Protein AF-A0A948V5V7-F1 (afdb_monomer)

Foldseek 3Di:
DAFQFPGDDDDDPVVQVVQPFPQWEAQDPDIDGGRHGPVCQVVFWDQDPVRGIYGDPVCRPPTHTHPDPPDPPDDDPPPPDDDDDDDDDD

S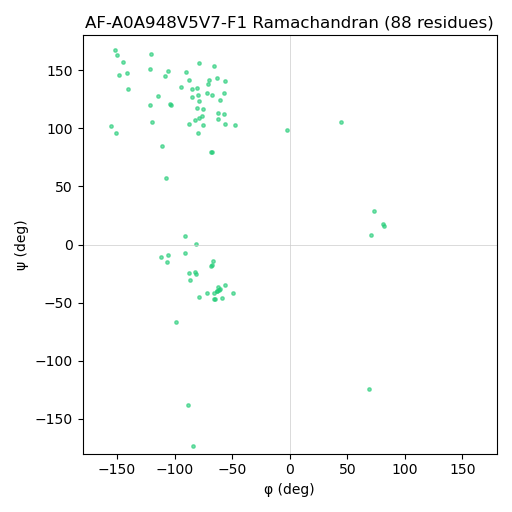equence (90 aa):
MKCAICGIEIDSVDEGIDDGWIPYVWEGDHEQEGPFCASCSETLMQLDENGEFELKQEYRGKITYKEGDFFDEETQEHKSIGIILGYSDN

Structure (mmCIF, N/CA/C/O backbone):
data_AF-A0A948V5V7-F1
#
_entry.id   AF-A0A948V5V7-F1
#
loop_
_atom_site.group_PDB
_atom_site.id
_atom_site.type_symbol
_atom_site.label_atom_id
_atom_site.label_alt_id
_atom_site.label_comp_id
_atom_site.label_asym_id
_atom_site.label_entity_id
_atom_site.label_seq_id
_atom_site.pdbx_PDB_ins_code
_atom_site.Cartn_x
_atom_site.Cartn_y
_atom_site.Cartn_z
_atom_site.occupancy
_atom_site.B_iso_or_equiv
_atom_site.auth_seq_id
_atom_site.auth_comp_id
_atom_site.auth_asym_id
_atom_site.auth_atom_id
_atom_site.pdbx_PDB_model_num
ATOM 1 N N . MET A 1 1 ? 9.487 -7.359 -7.412 1.00 86.44 1 MET A N 1
ATOM 2 C CA . MET A 1 1 ? 8.826 -7.130 -6.099 1.00 86.44 1 MET A CA 1
ATOM 3 C C . MET A 1 1 ? 7.309 -7.190 -6.270 1.00 86.44 1 MET A C 1
ATOM 5 O O . MET A 1 1 ? 6.839 -7.081 -7.399 1.00 86.44 1 MET A O 1
ATOM 9 N N . LYS A 1 2 ? 6.531 -7.403 -5.200 1.00 92.88 2 LYS A N 1
ATOM 10 C CA . LYS A 1 2 ? 5.099 -7.731 -5.315 1.00 92.88 2 LYS A CA 1
ATOM 11 C C . LYS A 1 2 ? 4.244 -7.051 -4.255 1.00 92.88 2 LYS A C 1
ATOM 13 O O . LYS A 1 2 ? 4.580 -7.119 -3.085 1.00 92.88 2 LYS A O 1
ATOM 18 N N . CYS A 1 3 ? 3.116 -6.456 -4.648 1.00 94.50 3 CYS A N 1
ATOM 19 C CA . CYS A 1 3 ? 2.216 -5.772 -3.719 1.00 94.50 3 CYS A CA 1
ATOM 20 C C . CYS A 1 3 ? 1.672 -6.736 -2.651 1.00 94.50 3 CYS A C 1
ATOM 22 O O . CYS A 1 3 ? 1.013 -7.723 -2.993 1.00 94.50 3 CYS A O 1
ATOM 24 N N . ALA A 1 4 ? 1.858 -6.412 -1.373 1.00 94.56 4 ALA A N 1
ATOM 25 C CA . ALA A 1 4 ? 1.446 -7.239 -0.241 1.00 94.56 4 ALA A CA 1
ATOM 26 C C . ALA A 1 4 ? -0.083 -7.382 -0.106 1.00 94.56 4 ALA A C 1
ATOM 28 O O . ALA A 1 4 ? -0.559 -8.273 0.584 1.00 94.56 4 ALA A O 1
ATOM 29 N N . ILE A 1 5 ? -0.890 -6.567 -0.795 1.00 95.00 5 ILE A N 1
ATOM 30 C CA . ILE A 1 5 ? -2.360 -6.680 -0.764 1.00 95.00 5 ILE A CA 1
ATOM 31 C C . ILE A 1 5 ? -2.867 -7.446 -1.990 1.00 95.00 5 ILE A C 1
ATOM 33 O O . ILE A 1 5 ? -3.388 -8.561 -1.892 1.00 95.00 5 ILE A O 1
ATOM 37 N N . CYS A 1 6 ? -2.711 -6.868 -3.183 1.00 94.81 6 CYS A N 1
ATOM 38 C CA . CYS A 1 6 ? -3.295 -7.442 -4.395 1.00 94.81 6 CYS A CA 1
ATOM 39 C C . CYS A 1 6 ? -2.379 -8.474 -5.065 1.00 94.81 6 CYS A C 1
ATOM 41 O O . CYS A 1 6 ? -2.866 -9.411 -5.698 1.00 94.81 6 CYS A O 1
ATOM 43 N N . GLY A 1 7 ? -1.066 -8.404 -4.846 1.00 93.12 7 GLY A N 1
ATOM 44 C CA . GLY A 1 7 ? -0.092 -9.292 -5.472 1.00 93.12 7 GLY A CA 1
ATOM 45 C C . GLY A 1 7 ? 0.297 -8.913 -6.900 1.00 93.12 7 GLY A C 1
ATOM 46 O O . GLY A 1 7 ? 0.806 -9.779 -7.600 1.00 93.12 7 GLY A O 1
ATOM 47 N N . ILE A 1 8 ? 0.038 -7.683 -7.354 1.00 93.75 8 ILE A N 1
ATOM 48 C CA . ILE A 1 8 ? 0.620 -7.201 -8.614 1.00 93.75 8 ILE A CA 1
ATOM 49 C C . ILE A 1 8 ? 2.144 -7.142 -8.481 1.00 93.75 8 ILE A C 1
ATOM 51 O O . ILE A 1 8 ? 2.651 -6.839 -7.400 1.00 93.75 8 ILE A O 1
ATOM 55 N N . GLU A 1 9 ? 2.851 -7.474 -9.552 1.00 93.75 9 GLU A N 1
ATOM 56 C CA . GLU A 1 9 ? 4.311 -7.521 -9.598 1.00 93.75 9 GLU A CA 1
ATOM 57 C C . GLU A 1 9 ? 4.850 -6.320 -10.368 1.00 93.75 9 GLU A C 1
ATOM 59 O O . GLU A 1 9 ? 4.183 -5.802 -11.263 1.00 93.75 9 GLU A O 1
ATOM 64 N N . ILE A 1 10 ? 6.043 -5.887 -9.985 1.00 90.69 10 ILE A N 1
ATOM 65 C CA . ILE A 1 10 ? 6.806 -4.830 -10.642 1.00 90.69 10 ILE A CA 1
ATOM 66 C C . ILE A 1 10 ? 8.284 -5.216 -10.631 1.00 90.69 10 ILE A C 1
ATOM 68 O O . ILE A 1 10 ? 8.744 -5.920 -9.713 1.00 90.69 10 ILE A O 1
ATOM 72 N N . ASP A 1 11 ? 9.012 -4.809 -11.665 1.00 88.00 11 ASP A N 1
ATOM 73 C CA . ASP A 1 11 ? 10.311 -5.397 -11.984 1.00 88.00 11 ASP A CA 1
ATOM 74 C C . ASP A 1 11 ? 11.444 -4.797 -11.141 1.00 88.00 11 ASP A C 1
ATOM 76 O O . ASP A 1 11 ? 12.460 -5.456 -10.909 1.00 88.00 11 ASP A O 1
ATOM 80 N N . SER A 1 12 ? 11.271 -3.575 -10.624 1.00 89.19 12 SER A N 1
ATOM 81 C CA . SER A 1 12 ? 12.293 -2.884 -9.830 1.00 89.19 12 SER A CA 1
ATOM 82 C C . SER A 1 12 ? 11.724 -1.921 -8.785 1.00 89.19 12 SER A C 1
ATOM 84 O O . SER A 1 12 ? 10.565 -1.5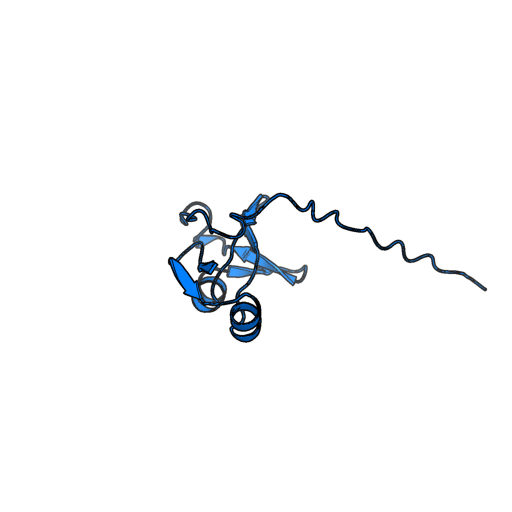16 -8.847 1.00 89.19 12 SER A O 1
ATOM 86 N N . VAL A 1 13 ? 12.574 -1.539 -7.826 1.00 89.31 13 VAL A N 1
ATOM 87 C CA . VAL A 1 13 ? 12.253 -0.519 -6.817 1.00 89.31 13 VAL A CA 1
ATOM 88 C C . VAL A 1 13 ? 12.082 0.859 -7.457 1.00 89.31 13 VAL A C 1
ATOM 90 O O . VAL A 1 13 ? 11.143 1.557 -7.095 1.00 89.31 13 VAL A O 1
ATOM 93 N N . ASP A 1 14 ? 12.941 1.236 -8.411 1.00 93.56 14 ASP A N 1
ATOM 94 C CA . ASP A 1 14 ? 12.852 2.527 -9.110 1.00 93.56 14 ASP A CA 1
ATOM 95 C C . ASP A 1 14 ? 11.505 2.688 -9.827 1.00 93.56 14 ASP A C 1
ATOM 97 O O . ASP A 1 14 ? 10.832 3.700 -9.654 1.00 93.56 14 ASP A O 1
ATOM 101 N N . GLU A 1 15 ? 11.061 1.652 -10.545 1.00 93.00 15 GLU A N 1
ATOM 102 C CA . GLU A 1 15 ? 9.742 1.635 -11.190 1.00 93.00 15 GLU A CA 1
ATOM 103 C C . GLU A 1 15 ? 8.615 1.758 -10.153 1.00 93.00 15 GLU A C 1
ATOM 105 O O . GLU A 1 15 ? 7.659 2.495 -10.363 1.00 93.00 15 GLU A O 1
ATOM 110 N N . GLY A 1 16 ? 8.748 1.106 -8.991 1.00 92.50 16 GLY A N 1
ATOM 111 C CA . GLY A 1 16 ? 7.797 1.246 -7.885 1.00 92.50 16 GLY A CA 1
ATOM 112 C C . GLY A 1 16 ? 7.730 2.661 -7.314 1.00 92.50 16 GLY A C 1
ATOM 113 O O . GLY A 1 16 ? 6.636 3.136 -7.013 1.00 92.50 16 GLY A O 1
ATOM 114 N N . ILE A 1 17 ? 8.867 3.347 -7.185 1.00 92.12 17 ILE A N 1
ATOM 115 C CA . ILE A 1 17 ? 8.919 4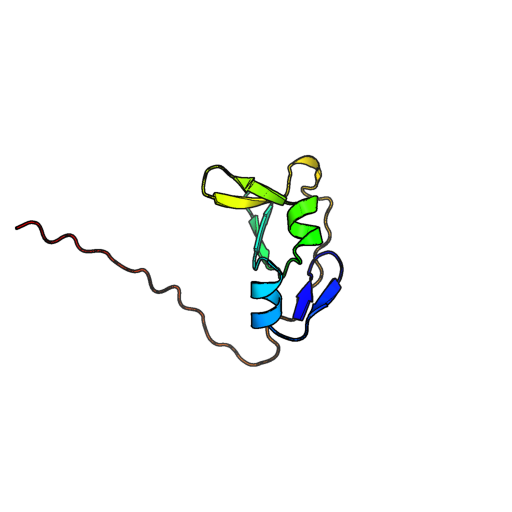.745 -6.734 1.00 92.12 17 ILE A CA 1
ATOM 116 C C . ILE A 1 17 ? 8.235 5.652 -7.760 1.00 92.12 17 ILE A C 1
ATOM 118 O O . ILE A 1 17 ? 7.395 6.469 -7.379 1.00 92.12 17 ILE A O 1
ATOM 122 N N . ASP A 1 18 ? 8.557 5.481 -9.043 1.00 95.38 18 ASP A N 1
ATOM 123 C CA . ASP A 1 18 ? 7.973 6.262 -10.137 1.00 95.38 18 ASP A CA 1
ATOM 124 C C . ASP A 1 18 ? 6.451 6.049 -10.241 1.00 95.38 18 ASP A C 1
ATOM 126 O O . ASP A 1 18 ? 5.701 7.005 -10.459 1.00 95.38 18 ASP A O 1
ATOM 130 N N . ASP A 1 19 ? 5.984 4.823 -9.990 1.00 94.75 19 ASP A N 1
ATOM 131 C CA . ASP A 1 19 ? 4.567 4.451 -9.974 1.00 94.75 19 ASP A CA 1
ATOM 132 C C . ASP A 1 19 ? 3.851 4.785 -8.652 1.00 94.75 19 ASP A C 1
ATOM 134 O O . ASP A 1 19 ? 2.662 4.496 -8.507 1.00 94.75 19 ASP A O 1
ATOM 138 N N . GLY A 1 20 ? 4.536 5.375 -7.667 1.00 94.94 20 GLY A N 1
ATOM 139 C CA . GLY A 1 20 ? 3.929 5.806 -6.403 1.00 94.94 20 GLY A CA 1
ATOM 140 C C . GLY A 1 20 ? 3.569 4.666 -5.444 1.00 94.94 20 GLY A C 1
ATOM 141 O O . GLY A 1 20 ? 2.617 4.774 -4.665 1.00 94.94 20 GLY A O 1
ATOM 142 N N . TRP A 1 21 ? 4.300 3.555 -5.495 1.00 95.94 21 TRP A N 1
ATOM 143 C CA . TRP A 1 21 ? 4.184 2.485 -4.510 1.00 95.94 21 TRP A CA 1
ATOM 144 C C . TRP A 1 21 ? 4.744 2.947 -3.166 1.00 95.94 21 TRP A C 1
ATOM 146 O O . TRP A 1 21 ? 5.770 3.623 -3.105 1.00 95.94 21 TRP A O 1
ATOM 156 N N . ILE A 1 22 ? 4.091 2.550 -2.073 1.00 94.62 22 ILE A N 1
ATOM 157 C CA . ILE A 1 22 ? 4.520 2.917 -0.721 1.00 94.62 22 ILE A CA 1
ATOM 158 C C . ILE A 1 22 ? 5.105 1.707 0.028 1.00 94.62 22 ILE A C 1
ATOM 160 O O . ILE A 1 22 ? 4.644 0.576 -0.171 1.00 94.62 22 ILE A O 1
ATOM 164 N N . PRO A 1 23 ? 6.122 1.916 0.880 1.00 92.88 23 PRO A N 1
ATOM 165 C CA . PRO A 1 23 ? 6.844 0.821 1.525 1.00 92.88 23 PRO A CA 1
ATOM 166 C C . PRO A 1 23 ? 6.144 0.243 2.763 1.00 92.88 23 PRO A C 1
ATOM 168 O O . PRO A 1 23 ? 6.376 -0.921 3.073 1.00 92.88 23 PRO A O 1
ATOM 171 N N . TYR A 1 24 ? 5.298 1.013 3.454 1.00 93.75 24 TYR A N 1
ATOM 172 C CA . TYR A 1 24 ? 4.610 0.589 4.680 1.00 93.75 24 TYR A CA 1
ATOM 173 C C . TYR A 1 24 ? 3.268 1.317 4.866 1.00 93.75 24 TYR A C 1
ATOM 175 O O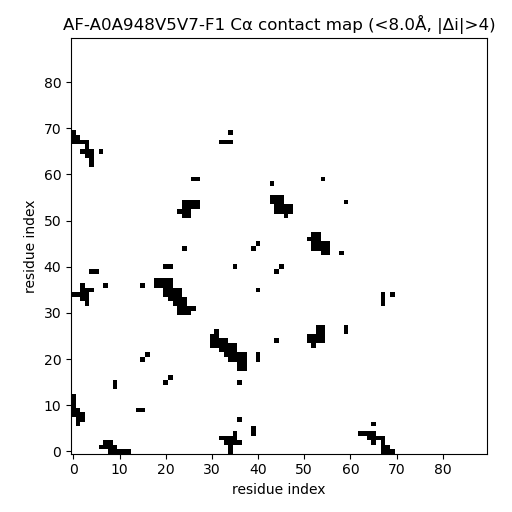 . TYR A 1 24 ? 2.975 2.294 4.171 1.00 93.75 24 TYR A O 1
ATOM 183 N N . VAL A 1 25 ? 2.449 0.828 5.802 1.00 95.69 25 VAL A N 1
ATOM 184 C CA . VAL A 1 25 ? 1.206 1.479 6.250 1.00 95.69 25 VAL A CA 1
ATOM 185 C C . VAL A 1 25 ? 0.933 1.167 7.723 1.00 95.69 25 VAL A C 1
ATOM 187 O O . VAL A 1 25 ? 1.192 0.059 8.184 1.00 95.69 25 VAL A O 1
ATOM 190 N N . TRP A 1 26 ? 0.349 2.110 8.455 1.00 96.12 26 TRP A N 1
ATOM 191 C CA . TRP A 1 26 ? -0.109 1.906 9.829 1.00 96.12 26 TR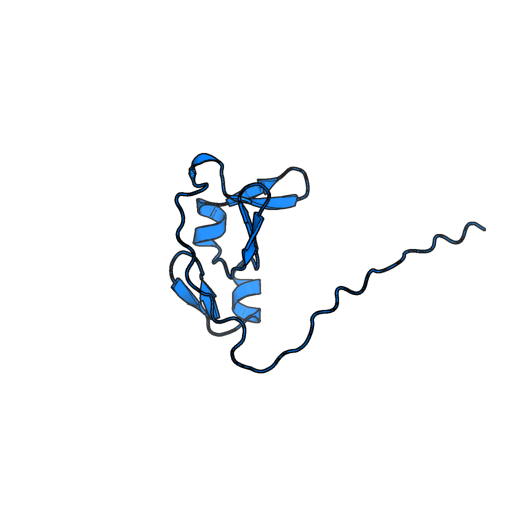P A CA 1
ATOM 192 C C . TRP A 1 26 ? -1.513 1.297 9.891 1.00 96.12 26 TRP A C 1
ATOM 194 O O . TRP A 1 26 ? -2.474 1.829 9.335 1.00 96.12 26 TRP A O 1
ATOM 204 N N . GLU A 1 27 ? -1.674 0.199 10.623 1.00 94.62 27 GLU A N 1
ATOM 205 C CA . GLU A 1 27 ? -2.962 -0.394 10.975 1.00 94.62 27 GLU A CA 1
ATOM 206 C C . GLU A 1 27 ? -3.215 -0.237 12.482 1.00 94.62 27 GLU A C 1
ATOM 208 O O . GLU A 1 27 ? -2.926 -1.115 13.295 1.00 94.62 27 GLU A O 1
ATOM 213 N N . GLY A 1 28 ? -3.760 0.918 12.872 1.00 90.31 28 GLY A N 1
ATOM 214 C CA . GLY A 1 28 ? -3.808 1.289 14.288 1.00 90.31 28 GLY A CA 1
ATOM 215 C C . GLY A 1 28 ? -2.395 1.573 14.794 1.00 90.31 28 GLY A C 1
ATOM 216 O O . GLY A 1 28 ? -1.706 2.392 14.203 1.00 90.31 28 GLY A O 1
ATOM 217 N N . ASP A 1 29 ? -1.965 0.885 15.851 1.00 91.25 29 ASP A N 1
ATOM 218 C CA . ASP A 1 29 ? -0.629 1.056 16.446 1.00 91.25 29 ASP A CA 1
ATOM 219 C C . ASP A 1 29 ? 0.434 0.109 15.850 1.00 91.25 29 ASP A C 1
ATOM 221 O O . ASP A 1 29 ? 1.538 -0.006 16.384 1.00 91.25 29 ASP A O 1
ATOM 225 N N . HIS A 1 30 ? 0.095 -0.629 14.788 1.00 91.56 30 HIS A N 1
ATOM 226 C CA . HIS A 1 30 ? 0.979 -1.617 14.176 1.00 91.56 30 HIS A CA 1
ATOM 227 C C . HIS A 1 30 ? 1.380 -1.207 12.758 1.00 91.56 30 HIS A C 1
ATOM 229 O O . HIS A 1 30 ? 0.519 -0.923 11.928 1.00 91.56 30 HIS A O 1
ATOM 235 N N . GLU A 1 31 ? 2.681 -1.198 12.482 1.00 93.56 31 GLU A N 1
ATOM 236 C CA . GLU A 1 31 ? 3.223 -0.986 11.141 1.00 93.56 31 GLU A CA 1
ATOM 237 C C . GLU A 1 31 ? 3.142 -2.287 10.339 1.00 93.56 31 GLU A C 1
ATOM 239 O O . GLU A 1 31 ? 3.585 -3.340 10.799 1.00 93.56 31 GLU A O 1
ATOM 244 N N . GLN A 1 32 ? 2.566 -2.206 9.144 1.00 93.06 32 GLN A N 1
ATOM 245 C CA . GLN A 1 32 ? 2.508 -3.297 8.181 1.00 93.06 32 GLN A CA 1
ATOM 246 C C . GLN A 1 32 ? 3.530 -3.038 7.077 1.00 93.06 32 GLN A C 1
ATOM 248 O O . GLN A 1 32 ? 3.445 -2.031 6.365 1.00 93.06 32 GLN A O 1
ATOM 253 N N . GLU A 1 33 ? 4.470 -3.965 6.915 1.00 92.06 33 GLU A N 1
ATOM 254 C CA . GLU A 1 33 ? 5.453 -3.923 5.835 1.00 92.06 33 GLU A CA 1
ATOM 255 C C . GLU A 1 33 ? 4.782 -4.224 4.483 1.00 92.06 33 GLU A C 1
ATOM 257 O O . GLU A 1 33 ? 3.895 -5.074 4.371 1.00 92.06 33 GLU A O 1
ATOM 262 N N . GLY A 1 34 ? 5.166 -3.471 3.450 1.00 89.38 34 GLY A N 1
ATOM 263 C CA . GLY A 1 34 ? 4.590 -3.554 2.110 1.00 89.38 34 GLY A CA 1
ATOM 264 C C . GLY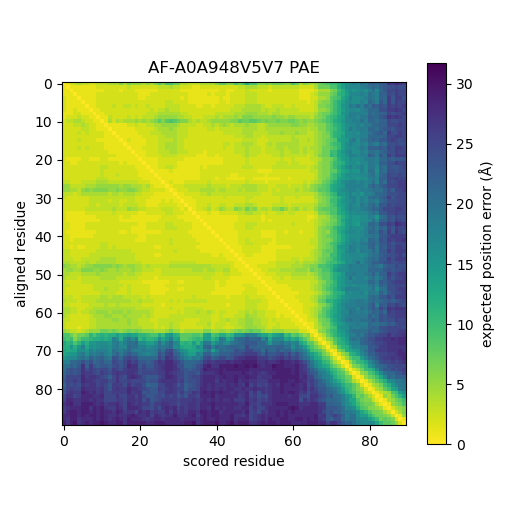 A 1 34 ? 5.265 -4.586 1.194 1.00 89.38 34 GLY A C 1
ATOM 265 O O . GLY A 1 34 ? 5.578 -5.690 1.638 1.00 89.38 34 GLY A O 1
ATOM 266 N N . PRO A 1 35 ? 5.500 -4.262 -0.096 1.00 93.50 35 PRO A N 1
ATOM 267 C CA . PRO A 1 35 ? 5.228 -2.981 -0.745 1.00 93.50 35 PRO A CA 1
ATOM 268 C C . PRO A 1 35 ? 3.740 -2.874 -1.088 1.00 93.50 35 PRO A C 1
ATOM 270 O O . PRO A 1 35 ? 3.063 -3.885 -1.272 1.00 93.50 35 PRO A O 1
ATOM 273 N N . PHE A 1 36 ? 3.210 -1.662 -1.226 1.00 95.19 36 PHE A N 1
ATOM 274 C CA . PHE A 1 36 ? 1.811 -1.443 -1.593 1.00 95.19 36 PHE A CA 1
ATOM 275 C C . PHE A 1 36 ? 1.721 -0.624 -2.872 1.00 95.19 36 PHE A C 1
ATOM 277 O O . PHE A 1 36 ? 2.204 0.502 -2.925 1.00 95.19 36 PHE A O 1
ATOM 284 N N . CYS A 1 37 ? 1.094 -1.184 -3.906 1.00 96.25 37 CYS A N 1
ATOM 28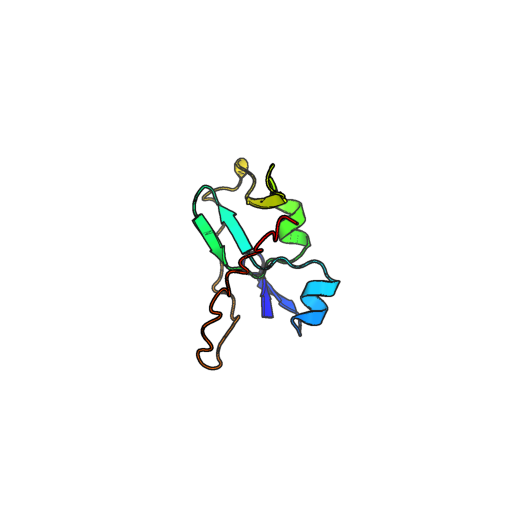5 C CA . CYS A 1 37 ? 0.920 -0.471 -5.168 1.00 96.25 37 CYS A CA 1
ATOM 286 C C . CYS A 1 37 ? 0.005 0.745 -5.016 1.00 96.25 37 CYS A C 1
ATOM 288 O O . CYS A 1 37 ? -0.905 0.727 -4.180 1.00 96.25 37 CYS A O 1
ATOM 290 N N . ALA A 1 38 ? 0.192 1.743 -5.885 1.00 96.31 38 ALA A N 1
ATOM 291 C CA . ALA A 1 38 ? -0.583 2.986 -5.879 1.00 96.31 38 ALA A CA 1
ATOM 292 C C . ALA A 1 38 ? -2.099 2.751 -5.824 1.00 96.31 38 ALA A C 1
ATOM 294 O O . ALA A 1 38 ? -2.809 3.366 -5.040 1.00 96.31 38 ALA A O 1
ATOM 295 N N . SER A 1 39 ? -2.612 1.771 -6.573 1.00 97.00 39 SER A N 1
ATOM 296 C CA . SER A 1 39 ? -4.046 1.462 -6.544 1.00 97.00 39 SER A CA 1
ATOM 297 C C . SER A 1 39 ? -4.533 0.986 -5.166 1.00 97.00 39 SER A C 1
ATOM 299 O O . SER A 1 39 ? -5.619 1.374 -4.728 1.00 97.00 39 SER A O 1
ATOM 301 N N . CYS A 1 40 ? -3.751 0.155 -4.465 1.00 96.75 40 CYS A N 1
ATOM 302 C CA . CYS A 1 40 ? -4.115 -0.303 -3.124 1.00 96.75 40 CYS A CA 1
ATOM 303 C C . CYS A 1 40 ? -3.982 0.821 -2.097 1.00 96.75 40 CYS A C 1
ATOM 305 O O . CYS A 1 40 ? -4.869 0.953 -1.253 1.00 96.75 40 CYS A O 1
ATOM 307 N N . SER A 1 41 ? -2.920 1.628 -2.177 1.00 96.00 41 SER A N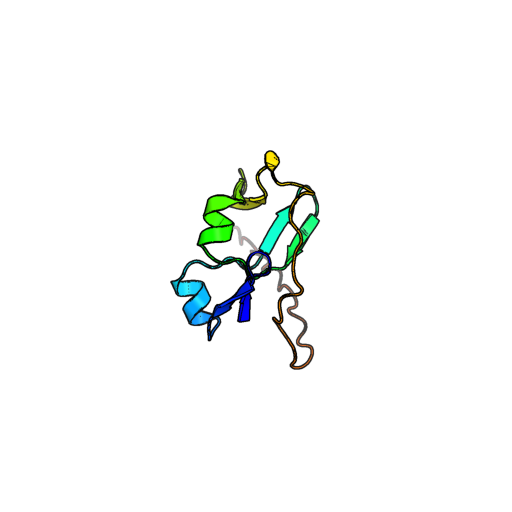 1
ATOM 308 C CA . SER A 1 41 ? -2.715 2.740 -1.250 1.00 96.00 41 SER A CA 1
ATOM 309 C C . SER A 1 41 ? -3.788 3.816 -1.412 1.00 96.00 41 SER A C 1
ATOM 311 O O . SER A 1 41 ? -4.443 4.167 -0.436 1.00 96.00 41 SER A O 1
ATOM 313 N N . GLU A 1 42 ? -4.099 4.240 -2.635 1.00 96.62 42 GLU A N 1
ATOM 314 C CA . GLU A 1 42 ? -5.168 5.214 -2.906 1.00 96.62 42 GLU A CA 1
ATOM 315 C C . GLU A 1 42 ? -6.552 4.724 -2.446 1.00 96.62 42 GLU A C 1
ATOM 317 O O . GLU A 1 42 ? -7.380 5.486 -1.928 1.00 96.62 42 GLU A O 1
ATOM 322 N N . THR A 1 43 ? -6.828 3.430 -2.624 1.00 96.81 43 THR A N 1
ATOM 323 C CA . THR A 1 43 ? -8.148 2.868 -2.315 1.00 96.81 43 THR A CA 1
ATOM 324 C C . THR A 1 43 ? -8.331 2.631 -0.818 1.00 96.81 43 THR A C 1
ATOM 326 O O . THR A 1 43 ? -9.386 2.963 -0.263 1.00 96.81 43 THR A O 1
ATOM 329 N N . LEU A 1 44 ? -7.329 2.058 -0.151 1.00 97.12 44 LEU A N 1
ATOM 330 C CA . LEU A 1 44 ? -7.470 1.468 1.185 1.00 97.12 44 LEU A CA 1
ATOM 331 C C . LEU A 1 44 ? -6.830 2.310 2.292 1.00 97.12 44 LEU A C 1
ATOM 333 O O . LEU A 1 44 ? -7.130 2.090 3.466 1.00 97.12 44 LEU A O 1
ATOM 337 N N . MET A 1 45 ? -5.977 3.266 1.930 1.00 96.38 45 MET A N 1
ATOM 338 C CA . MET A 1 45 ? -5.143 4.022 2.861 1.00 96.38 45 MET A CA 1
ATOM 339 C C . MET A 1 45 ? -5.442 5.516 2.768 1.00 96.38 45 MET A C 1
ATOM 341 O O . MET A 1 45 ? -6.098 5.992 1.839 1.00 96.38 45 MET A O 1
ATOM 345 N N . GLN A 1 46 ? -5.004 6.255 3.774 1.00 97.19 46 GLN A N 1
ATOM 346 C CA . GLN A 1 46 ? -5.124 7.702 3.868 1.00 97.19 46 GLN A CA 1
ATOM 347 C C . GLN A 1 46 ? -3.889 8.268 4.567 1.00 97.19 46 GLN A C 1
ATOM 349 O O . GLN A 1 46 ? -3.223 7.551 5.306 1.00 97.19 46 GLN A O 1
ATOM 354 N N . LEU A 1 47 ? -3.589 9.542 4.328 1.00 96.25 47 LEU A N 1
ATOM 355 C CA . LEU A 1 47 ? -2.583 10.259 5.106 1.00 96.25 47 LEU A CA 1
ATOM 356 C C . LEU A 1 47 ? -3.202 10.732 6.422 1.00 96.25 47 LEU A C 1
ATOM 358 O O . LEU A 1 47 ? -4.310 11.279 6.416 1.00 96.25 47 LEU A O 1
ATOM 362 N N . ASP A 1 48 ? -2.487 10.529 7.522 1.00 94.25 48 ASP A N 1
ATOM 363 C CA . ASP A 1 48 ? -2.853 11.051 8.835 1.00 94.25 48 ASP A CA 1
ATOM 364 C C . ASP A 1 48 ? -2.380 12.511 9.025 1.00 94.25 48 ASP A C 1
ATOM 366 O O . ASP A 1 48 ? -1.885 13.168 8.104 1.00 94.25 48 ASP A O 1
ATOM 370 N N . GLU A 1 49 ? -2.545 13.049 10.237 1.00 95.00 49 GLU A N 1
ATOM 371 C CA . GLU A 1 49 ? -2.106 14.411 10.574 1.00 95.00 49 GLU A CA 1
ATOM 372 C C . GLU A 1 49 ? -0.578 14.599 10.594 1.00 95.00 49 GLU A C 1
ATOM 374 O O . GLU A 1 49 ? -0.100 15.730 10.489 1.00 95.00 49 GLU A O 1
ATOM 379 N N . ASN A 1 50 ? 0.181 13.506 10.695 1.00 94.38 50 ASN A N 1
ATOM 380 C CA . ASN A 1 50 ? 1.642 13.490 10.690 1.00 94.38 50 ASN A CA 1
ATOM 381 C C . ASN A 1 50 ? 2.214 13.317 9.274 1.00 94.38 50 ASN A C 1
ATOM 383 O O . ASN A 1 50 ? 3.420 13.465 9.081 1.00 94.38 50 ASN A O 1
ATOM 387 N N . GLY A 1 51 ? 1.357 13.055 8.281 1.00 93.62 51 GLY A N 1
ATOM 388 C CA . GLY A 1 51 ? 1.760 12.766 6.907 1.00 93.62 51 GLY A CA 1
ATOM 389 C C . GLY A 1 51 ? 2.186 11.313 6.692 1.00 93.62 51 GLY A C 1
ATOM 390 O O . GLY A 1 51 ? 2.807 11.014 5.674 1.00 93.62 51 GLY A O 1
ATOM 391 N N . GLU A 1 52 ? 1.849 10.423 7.622 1.00 95.25 52 GLU A N 1
ATOM 392 C CA . GLU A 1 52 ? 2.086 8.987 7.525 1.00 95.25 52 GLU A CA 1
ATOM 393 C C . GLU A 1 52 ? 0.888 8.298 6.864 1.00 95.25 52 GLU A C 1
ATOM 395 O O . GLU A 1 52 ? -0.261 8.726 7.008 1.00 95.25 52 GLU A O 1
ATOM 400 N N . PHE A 1 53 ? 1.134 7.208 6.136 1.00 96.19 53 PHE A N 1
ATOM 401 C CA . PHE A 1 53 ? 0.050 6.406 5.573 1.00 96.19 53 PHE A CA 1
ATOM 402 C C . PHE A 1 53 ? -0.553 5.496 6.640 1.00 96.19 53 PHE A C 1
ATOM 404 O O . PHE A 1 53 ? 0.135 4.647 7.203 1.00 96.19 53 PHE A O 1
ATOM 411 N N . GLU A 1 54 ? -1.861 5.605 6.851 1.00 97.31 54 GLU A N 1
ATOM 412 C CA . GLU A 1 54 ? -2.636 4.699 7.692 1.00 97.31 54 GLU A CA 1
ATOM 413 C C . GLU A 1 54 ? -3.769 4.024 6.913 1.00 97.31 54 GLU A C 1
ATOM 415 O O . GLU A 1 54 ? -4.342 4.563 5.961 1.00 97.31 54 GLU A O 1
ATOM 420 N N . LEU A 1 55 ? -4.131 2.819 7.338 1.00 96.62 55 LEU A N 1
ATOM 421 C CA . LEU A 1 55 ? -5.270 2.108 6.798 1.00 96.62 55 LEU A CA 1
ATOM 422 C C . LEU A 1 55 ? -6.562 2.777 7.268 1.00 96.62 55 LEU A C 1
ATOM 424 O O . LEU A 1 55 ? -6.769 2.987 8.476 1.00 96.62 55 LEU A O 1
ATOM 428 N N . LYS A 1 56 ? -7.464 3.052 6.316 1.00 96.69 56 LYS A N 1
ATOM 429 C CA . LYS A 1 56 ? -8.774 3.629 6.629 1.00 96.69 56 LYS A CA 1
ATOM 430 C C . LYS A 1 56 ? -9.500 2.745 7.637 1.00 96.69 56 LYS A C 1
ATOM 432 O O . LYS A 1 56 ? -9.440 1.511 7.576 1.00 96.69 56 LYS A O 1
ATOM 437 N N . GLN A 1 57 ? -10.193 3.383 8.573 1.00 95.19 57 GLN A N 1
ATOM 438 C CA . GLN A 1 57 ? -10.782 2.711 9.728 1.00 95.19 57 GLN A CA 1
ATOM 439 C C . GLN A 1 57 ? -11.724 1.564 9.329 1.00 95.19 57 GLN A C 1
ATOM 441 O O . GLN A 1 57 ? -11.767 0.532 9.999 1.00 95.19 57 GLN A O 1
ATOM 446 N N . GLU A 1 58 ? -12.447 1.702 8.218 1.00 95.75 58 GLU A N 1
ATOM 447 C CA . GLU A 1 58 ? -13.367 0.692 7.709 1.00 95.75 58 GLU A CA 1
ATOM 448 C C . GLU A 1 58 ? -12.694 -0.595 7.211 1.00 95.75 58 GLU A C 1
ATOM 450 O O . GLU A 1 58 ? -13.392 -1.606 7.097 1.00 95.75 58 GLU A O 1
ATOM 455 N N . TYR A 1 59 ? -11.387 -0.593 6.936 1.00 95.38 59 TYR A N 1
ATOM 456 C CA . TYR A 1 59 ? -10.650 -1.760 6.432 1.00 95.38 59 TYR A CA 1
ATOM 457 C C . TYR A 1 59 ? -9.757 -2.433 7.479 1.00 95.38 59 TYR A C 1
ATOM 459 O O . TYR A 1 59 ? -9.283 -3.543 7.233 1.00 95.38 59 TYR A O 1
ATOM 467 N N . ARG A 1 60 ? -9.578 -1.822 8.656 1.00 93.75 60 ARG A N 1
ATOM 468 C CA . ARG A 1 60 ? -8.770 -2.393 9.746 1.00 93.75 60 ARG A CA 1
ATOM 469 C C . ARG A 1 60 ? -9.278 -3.774 10.160 1.00 93.75 60 ARG A C 1
ATOM 471 O O . ARG A 1 60 ? -10.477 -3.969 10.378 1.00 93.75 60 ARG A O 1
ATOM 478 N N . GLY A 1 61 ? -8.364 -4.736 10.237 1.00 92.06 61 GLY A N 1
ATOM 479 C CA . GLY A 1 61 ? -8.613 -6.144 10.540 1.00 92.06 61 GLY A CA 1
ATOM 480 C C . GLY A 1 61 ? -9.324 -6.923 9.430 1.00 92.06 61 GLY A C 1
ATOM 481 O O . GLY A 1 61 ? -9.749 -8.054 9.664 1.00 92.06 61 GLY A O 1
ATOM 482 N N . LYS A 1 62 ? -9.507 -6.333 8.240 1.00 94.06 62 LYS A N 1
ATOM 483 C CA . LYS A 1 62 ? -10.196 -6.967 7.097 1.00 94.06 62 LYS A CA 1
ATOM 484 C C . LYS A 1 62 ? -9.267 -7.279 5.930 1.00 94.06 62 LYS A C 1
ATOM 486 O O . LYS A 1 62 ? -9.688 -7.962 4.997 1.00 94.06 62 LYS A O 1
ATOM 491 N N . ILE A 1 63 ? -8.041 -6.768 5.963 1.00 92.81 63 ILE A N 1
ATOM 492 C CA . ILE A 1 63 ? -7.041 -7.000 4.927 1.00 92.81 63 ILE A CA 1
ATOM 493 C C . ILE A 1 63 ? -6.172 -8.180 5.339 1.00 92.81 63 ILE A C 1
ATOM 495 O O . ILE A 1 63 ? -5.762 -8.308 6.487 1.00 92.81 63 ILE A O 1
ATOM 499 N N . THR A 1 64 ? -5.911 -9.064 4.383 1.00 91.81 64 THR A N 1
ATOM 500 C CA . THR A 1 64 ? -4.891 -10.098 4.522 1.00 91.81 64 THR A CA 1
ATOM 501 C C . THR A 1 64 ? -3.678 -9.665 3.724 1.00 91.81 64 THR A C 1
ATOM 503 O O . THR A 1 64 ? -3.772 -9.481 2.509 1.00 91.81 64 THR A O 1
ATOM 506 N N . TYR A 1 65 ? -2.562 -9.512 4.421 1.00 90.44 65 TYR A N 1
ATOM 507 C CA . TYR A 1 65 ? -1.276 -9.193 3.830 1.00 90.44 65 TYR A CA 1
ATOM 508 C C . TYR A 1 65 ? -0.60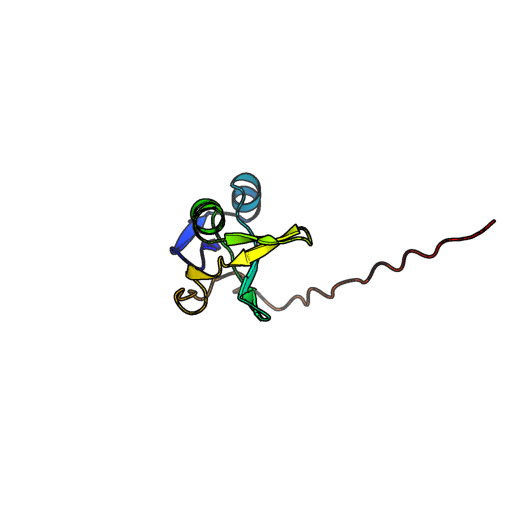4 -10.487 3.368 1.00 90.44 65 TYR A C 1
ATOM 510 O O . TYR A 1 65 ? -0.625 -11.506 4.060 1.00 90.44 65 TYR A O 1
ATOM 518 N N . LYS A 1 66 ? -0.067 -10.461 2.156 1.00 86.81 66 LYS A N 1
ATOM 519 C CA . LYS A 1 66 ? 0.788 -11.499 1.591 1.00 86.81 66 LYS A CA 1
ATOM 520 C C . LYS A 1 66 ? 2.214 -11.178 2.013 1.00 86.81 66 LYS A C 1
ATOM 522 O O . LYS A 1 66 ? 2.578 -10.007 2.009 1.00 86.81 66 LYS A O 1
ATOM 527 N N . GLU A 1 67 ? 3.003 -12.200 2.328 1.00 69.88 67 GLU A N 1
ATOM 528 C CA . GLU A 1 67 ? 4.444 -12.025 2.510 1.00 69.88 67 GLU A CA 1
ATOM 529 C C . GLU A 1 67 ? 5.008 -11.416 1.218 1.00 69.88 67 GLU A C 1
ATOM 531 O O . GLU A 1 67 ? 4.895 -11.993 0.132 1.00 69.88 67 GLU A O 1
ATOM 536 N N . GLY A 1 68 ? 5.469 -10.170 1.320 1.00 55.75 68 GLY A N 1
ATOM 537 C CA . GLY A 1 68 ? 6.125 -9.469 0.232 1.00 55.75 68 GLY A CA 1
ATOM 538 C C . GLY A 1 68 ? 7.571 -9.931 0.183 1.00 55.75 68 GLY A C 1
ATOM 539 O O . GLY A 1 68 ? 8.314 -9.709 1.135 1.00 55.75 68 GLY A O 1
ATOM 540 N N . ASP A 1 69 ? 7.976 -10.562 -0.918 1.00 53.19 69 ASP A N 1
ATOM 541 C CA . ASP A 1 69 ? 9.376 -10.906 -1.175 1.00 53.19 69 ASP A CA 1
ATOM 542 C C . ASP A 1 69 ? 10.175 -9.612 -1.397 1.00 53.19 69 ASP A C 1
ATOM 544 O O . ASP A 1 69 ? 10.395 -9.173 -2.530 1.00 53.19 69 ASP A O 1
ATOM 548 N N . PHE A 1 70 ? 10.543 -8.933 -0.313 1.00 54.81 70 PHE A N 1
ATOM 549 C CA . PHE A 1 70 ? 11.436 -7.784 -0.379 1.00 54.81 70 PHE A CA 1
ATOM 550 C C . PHE A 1 70 ? 12.905 -8.194 -0.332 1.00 54.81 70 PHE A C 1
ATOM 552 O O . PHE A 1 70 ? 13.721 -7.518 -0.950 1.00 54.81 70 PHE A O 1
ATOM 559 N N . PHE A 1 71 ? 13.251 -9.297 0.341 1.00 46.69 71 PHE A N 1
ATOM 560 C CA . PHE A 1 71 ? 14.643 -9.715 0.503 1.00 46.69 71 PHE A CA 1
ATOM 561 C C . PHE A 1 71 ? 14.767 -11.237 0.648 1.00 46.69 71 PHE A C 1
ATOM 563 O O . PHE A 1 71 ? 14.690 -11.765 1.753 1.00 46.69 71 PHE A O 1
ATOM 570 N N . ASP A 1 72 ? 15.048 -11.931 -0.454 1.00 42.25 72 ASP A N 1
ATOM 571 C CA . ASP A 1 72 ? 15.798 -13.194 -0.407 1.00 42.25 72 ASP A CA 1
ATOM 572 C C . ASP A 1 72 ? 17.206 -12.933 -0.971 1.00 42.25 72 ASP A C 1
ATOM 574 O O . ASP A 1 72 ? 17.621 -13.486 -1.981 1.00 42.25 72 ASP A O 1
ATOM 578 N N . GLU A 1 73 ? 17.922 -11.980 -0.360 1.00 42.53 73 GLU A N 1
ATOM 579 C CA . GLU A 1 73 ? 19.388 -11.960 -0.367 1.00 42.53 73 GLU A CA 1
ATOM 580 C C . GLU A 1 73 ? 19.905 -11.181 0.861 1.00 42.53 73 GLU A C 1
ATOM 582 O O . GLU A 1 73 ? 19.835 -9.959 0.936 1.00 42.53 73 GLU A O 1
ATOM 587 N N . GLU A 1 74 ? 20.347 -11.953 1.857 1.00 42.12 74 GLU A N 1
ATOM 588 C CA . GLU A 1 74 ? 21.323 -11.644 2.914 1.00 42.12 74 GLU A CA 1
ATOM 589 C C . GLU A 1 74 ? 21.241 -10.281 3.644 1.00 42.12 74 GLU A C 1
ATOM 591 O O . GLU A 1 74 ? 21.706 -9.245 3.179 1.00 42.12 74 GLU A O 1
ATOM 596 N N . THR A 1 75 ? 20.743 -10.341 4.886 1.00 49.03 75 THR A N 1
ATOM 597 C CA . THR A 1 75 ? 20.959 -9.409 6.010 1.00 49.03 75 THR A CA 1
ATOM 598 C C . THR A 1 75 ? 21.911 -8.231 5.750 1.00 49.03 75 THR A C 1
ATOM 600 O O . THR A 1 75 ? 23.121 -8.336 5.965 1.00 49.03 75 THR A O 1
ATOM 603 N N . GLN A 1 76 ? 21.366 -7.056 5.445 1.00 42.19 76 GLN A N 1
ATOM 604 C CA . GLN A 1 76 ? 22.024 -5.801 5.798 1.00 42.19 76 GLN A CA 1
ATOM 605 C C . GLN A 1 76 ? 21.089 -5.024 6.710 1.00 42.19 76 GLN A C 1
ATOM 607 O O . GLN A 1 76 ? 20.068 -4.494 6.289 1.00 42.19 76 GLN A O 1
ATOM 612 N N . GLU A 1 77 ? 21.438 -5.016 7.996 1.00 42.12 77 GLU A N 1
ATOM 613 C CA . GLU A 1 77 ? 20.821 -4.180 9.016 1.00 42.12 77 GLU A CA 1
ATOM 614 C C . GLU A 1 77 ? 20.721 -2.732 8.505 1.00 42.12 77 GLU A C 1
ATOM 616 O O . GLU A 1 77 ? 21.709 -1.992 8.523 1.00 42.12 77 GLU A O 1
ATOM 621 N N . HIS A 1 78 ? 19.533 -2.293 8.088 1.00 46.03 78 HIS A N 1
ATOM 622 C CA . HIS A 1 78 ? 19.228 -0.872 7.956 1.00 46.03 78 HIS A CA 1
ATOM 623 C C . HIS A 1 78 ? 19.193 -0.263 9.365 1.00 46.03 78 HIS A C 1
ATOM 625 O O . HIS A 1 78 ? 18.145 -0.068 9.973 1.00 46.03 78 HIS A O 1
ATOM 631 N N . LYS A 1 79 ? 20.378 0.014 9.921 1.00 40.03 79 LYS A N 1
ATOM 632 C CA . LYS A 1 79 ? 20.540 0.863 11.099 1.00 40.03 79 LYS A CA 1
ATOM 633 C C . LYS A 1 79 ? 20.028 2.251 10.732 1.00 40.03 79 LYS A C 1
ATOM 635 O O . LYS A 1 79 ? 20.683 2.975 9.985 1.00 40.03 79 LYS A O 1
ATOM 640 N N . SER A 1 80 ? 18.880 2.633 11.276 1.00 51.97 80 SER A N 1
ATOM 641 C CA . SER A 1 80 ? 18.392 4.008 11.276 1.00 51.97 80 SER A CA 1
ATOM 642 C C . SER A 1 80 ? 19.461 4.897 11.926 1.00 51.97 80 SER A C 1
ATOM 644 O O . SER A 1 80 ? 19.668 4.879 13.140 1.00 51.97 80 SER A O 1
ATOM 646 N N . ILE A 1 81 ? 20.208 5.643 11.111 1.00 54.44 81 ILE A N 1
ATOM 647 C CA . ILE A 1 81 ? 21.162 6.643 11.594 1.00 54.44 81 ILE A CA 1
ATOM 648 C C . ILE A 1 81 ? 20.333 7.841 12.056 1.00 54.44 81 ILE A C 1
ATOM 650 O O . ILE A 1 81 ? 19.837 8.618 11.245 1.00 54.44 81 ILE A O 1
ATOM 654 N N . GLY A 1 82 ? 20.168 7.983 13.371 1.00 43.50 82 GLY A N 1
ATOM 655 C CA . GLY A 1 82 ? 19.601 9.189 13.964 1.00 43.50 82 GLY A CA 1
ATOM 656 C C . GLY A 1 82 ? 20.497 10.391 13.661 1.00 43.50 82 GLY A C 1
ATOM 657 O O . GLY A 1 82 ? 21.628 10.466 14.141 1.00 43.50 82 GLY A O 1
ATOM 658 N N . ILE A 1 83 ? 20.005 11.333 12.857 1.00 60.88 83 ILE A N 1
ATOM 659 C CA . ILE A 1 83 ? 20.694 12.600 12.603 1.00 60.88 83 ILE A CA 1
ATOM 660 C C . ILE A 1 83 ? 20.442 13.515 13.806 1.00 60.88 83 ILE A C 1
ATOM 662 O O . ILE A 1 83 ? 19.336 14.011 14.003 1.00 60.88 83 ILE A O 1
ATOM 666 N N . ILE A 1 84 ? 21.472 13.753 14.621 1.00 55.84 84 ILE A N 1
ATOM 667 C CA . ILE A 1 84 ? 21.440 14.782 15.669 1.00 55.84 84 ILE A CA 1
ATOM 668 C C . ILE A 1 84 ? 21.761 16.131 15.015 1.00 55.84 84 ILE A C 1
ATOM 670 O O . ILE A 1 84 ? 22.912 16.401 14.670 1.00 55.84 84 ILE A O 1
ATOM 674 N N . LEU A 1 85 ? 20.756 16.994 14.858 1.00 53.47 85 LEU A N 1
ATOM 675 C CA . LEU A 1 85 ? 20.956 18.399 14.497 1.00 53.47 85 LEU A CA 1
ATOM 676 C C . LEU A 1 85 ? 21.358 19.188 15.752 1.00 53.47 85 LEU A C 1
ATOM 678 O O . LEU A 1 85 ? 20.516 19.599 16.548 1.00 53.47 85 LEU A O 1
ATOM 682 N N . GLY A 1 86 ? 22.663 19.377 15.947 1.00 54.31 86 GLY A N 1
ATOM 683 C CA . GLY A 1 86 ? 23.190 20.308 16.943 1.00 54.31 86 GLY A CA 1
ATOM 684 C C . GLY A 1 86 ? 23.065 21.746 16.441 1.00 54.31 86 GLY A C 1
ATOM 685 O O . GLY A 1 86 ? 23.762 22.132 15.505 1.00 54.31 86 GLY A O 1
ATOM 686 N N . TYR A 1 87 ? 22.189 22.539 17.056 1.00 63.91 87 TYR A N 1
ATOM 687 C CA . TYR A 1 87 ? 22.162 23.987 16.857 1.00 63.91 87 TYR A CA 1
ATOM 688 C C . TYR A 1 87 ? 23.334 24.617 17.619 1.00 63.91 87 TYR A C 1
ATOM 690 O O . TYR A 1 87 ? 23.400 24.532 18.844 1.00 63.91 87 TYR A O 1
ATOM 698 N N . SER A 1 88 ? 24.262 25.239 16.893 1.00 65.75 88 SER A N 1
ATOM 699 C CA . SER A 1 88 ? 25.276 26.116 17.478 1.00 65.75 88 SER A CA 1
ATOM 700 C C . SER A 1 88 ? 24.700 27.527 17.571 1.00 65.75 88 SER A C 1
ATOM 702 O O . SER A 1 88 ? 24.597 28.216 16.557 1.00 65.75 88 SER A O 1
ATOM 704 N N . ASP A 1 89 ? 24.308 27.935 18.776 1.00 58.88 89 ASP A N 1
ATOM 705 C CA . ASP A 1 89 ? 24.032 29.336 19.112 1.00 58.88 89 ASP A CA 1
ATOM 706 C C . ASP A 1 89 ? 25.361 30.113 19.063 1.00 58.88 89 ASP A C 1
ATOM 708 O O . ASP A 1 89 ? 26.357 29.670 19.646 1.00 58.88 89 ASP A O 1
ATOM 712 N N . ASN A 1 90 ? 25.397 31.234 18.338 1.00 59.91 90 ASN A N 1
ATOM 713 C CA . ASN A 1 90 ? 26.535 32.157 18.303 1.00 59.91 90 ASN A CA 1
ATOM 714 C C . ASN A 1 90 ? 26.156 33.499 18.921 1.00 59.91 90 ASN A C 1
ATOM 716 O O . ASN A 1 90 ? 25.246 34.142 18.353 1.00 59.91 90 ASN A O 1
#

Mean predicted aligned error: 10.27 Å

Solvent-accessible surface area (backbone atoms only — not comparable to full-atom values): 5720 Å² total; per-residue (Å²): 75,35,20,12,70,87,56,58,72,46,94,44,68,68,58,35,56,77,60,53,38,41,65,56,36,27,56,80,98,42,80,43,78,27,38,32,42,34,73,55,41,68,71,49,34,42,70,52,99,85,70,46,50,28,47,37,79,92,48,63,95,71,70,69,76,45,92,35,70,80,73,96,68,79,94,72,84,82,72,82,78,81,81,80,85,78,83,81,87,128

Nearest PDB structures (foldseek):
  8qti-assembly1_J  TM=2.405E-01  e=2.275E+00  Mycolicibacterium smegmatis MC2 155

Radius of gyration: 15.9 Å; Cα contacts (8 Å, |Δi|>4): 118; chains: 1; bounding box: 40×45×31 Å

pLDDT: mean 82.73, std 19.1, range [40.03, 97.31]

Secondary structure (DSSP, 8-state):
-B-TTT--B-S-HHHHHHTT-EEEEEETTEEEEEEE-HHHHHHHEEE-TTS-EEE-GGGTTTPPPP-----SS-----------------